Protein AF-A0A1Q3BWJ8-F1 (afdb_monomer)

Foldseek 3Di:
DDDDDDDDDDDPPPPVVVVVVVVVVVVVVPDDDDDDDPPCDPCVVVVDPPPPPQPFLQDQPPQPPVFWDDDPVLLVQQAADAPDPPDDVVVSVVSRLVSLVPDDIPSADSVSSSSVNVLSNYHHPRNVVRSPDHNDDPDD

Mean predicted aligned error: 17.15 Å

pLDDT: mean 75.21, std 19.9, range [35.12, 98.38]

Organism: Cephalotus follicularis (NCBI:txid3775)

Nearest PDB structures (foldseek):
  4wlr-assembly1_A  TM=2.989E-01  e=8.779E+00  Mus musculus

Structure (mmCIF, N/CA/C/O backbone):
data_AF-A0A1Q3BWJ8-F1
#
_entry.id   AF-A0A1Q3BWJ8-F1
#
loop_
_atom_site.group_PDB
_atom_site.id
_atom_site.type_symbol
_atom_site.label_atom_id
_atom_site.label_alt_id
_atom_site.label_comp_id
_atom_site.label_asym_id
_atom_site.label_entity_id
_atom_site.label_seq_id
_atom_site.pdbx_PDB_ins_code
_atom_site.Cartn_x
_atom_site.Cartn_y
_atom_site.Cartn_z
_atom_site.occupancy
_atom_site.B_iso_or_equiv
_atom_site.auth_seq_id
_atom_site.auth_comp_id
_atom_site.auth_asym_id
_atom_site.auth_atom_id
_atom_site.pdbx_PDB_model_num
ATOM 1 N N . MET A 1 1 ? 57.025 -4.773 2.392 1.00 35.12 1 MET A N 1
ATOM 2 C CA . MET A 1 1 ? 56.772 -3.384 2.845 1.00 35.12 1 MET A CA 1
ATOM 3 C C . MET A 1 1 ? 55.545 -2.893 2.081 1.00 35.12 1 MET A C 1
ATOM 5 O O . MET A 1 1 ? 55.566 -2.997 0.866 1.00 35.12 1 MET A O 1
ATOM 9 N N . LEU A 1 2 ? 54.366 -2.818 2.723 1.00 40.38 2 LEU A N 1
ATOM 10 C CA . LEU A 1 2 ? 53.734 -1.593 3.282 1.00 40.38 2 LEU A CA 1
ATOM 11 C C . LEU A 1 2 ?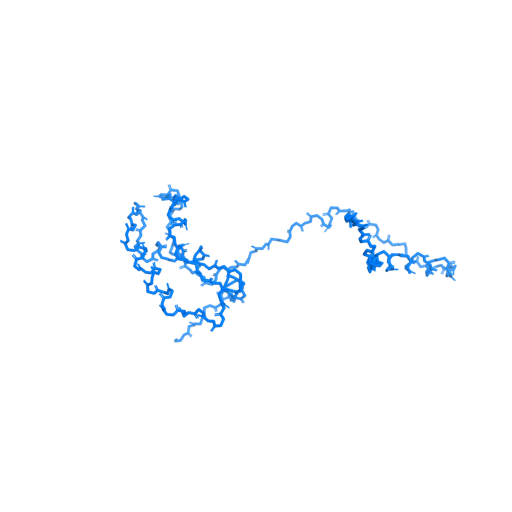 53.609 -0.461 2.238 1.00 40.38 2 LEU A C 1
ATOM 13 O O . LEU A 1 2 ? 54.612 -0.110 1.644 1.00 40.38 2 LEU A O 1
ATOM 17 N N . GLY A 1 3 ? 52.474 0.199 1.986 1.00 36.91 3 GLY A N 1
ATOM 18 C CA . GLY A 1 3 ? 51.153 0.186 2.621 1.00 36.91 3 GLY A CA 1
ATOM 19 C C . GLY A 1 3 ? 50.520 1.597 2.626 1.00 36.91 3 GLY A C 1
ATOM 20 O O . GLY A 1 3 ? 51.134 2.508 3.152 1.00 36.91 3 GLY A O 1
ATOM 21 N N . ARG A 1 4 ? 49.278 1.705 2.108 1.00 45.12 4 ARG A N 1
ATOM 22 C CA . ARG A 1 4 ? 48.127 2.578 2.495 1.00 45.12 4 ARG A CA 1
ATOM 23 C C . ARG A 1 4 ? 48.224 4.134 2.536 1.00 45.12 4 ARG A C 1
ATOM 25 O O . ARG A 1 4 ? 48.946 4.660 3.368 1.00 45.12 4 ARG A O 1
ATOM 32 N N . ARG A 1 5 ? 47.262 4.801 1.842 1.00 40.25 5 ARG A N 1
ATOM 33 C CA . ARG A 1 5 ? 46.082 5.615 2.326 1.00 40.25 5 ARG A CA 1
ATOM 34 C C . ARG A 1 5 ? 45.870 7.017 1.673 1.00 40.25 5 ARG A C 1
ATOM 36 O O . ARG A 1 5 ? 46.762 7.839 1.782 1.00 40.25 5 ARG A O 1
ATOM 43 N N . SER A 1 6 ? 44.622 7.256 1.194 1.00 43.62 6 SER A N 1
ATOM 44 C CA . SER A 1 6 ? 43.740 8.464 1.338 1.00 43.62 6 SER A CA 1
ATOM 45 C C . SER A 1 6 ? 44.171 9.852 0.805 1.00 43.62 6 SER A C 1
ATOM 47 O O . SER A 1 6 ? 45.338 10.180 0.915 1.00 43.62 6 SER A O 1
ATOM 49 N N . LEU A 1 7 ? 43.330 10.790 0.322 1.00 41.78 7 LEU A N 1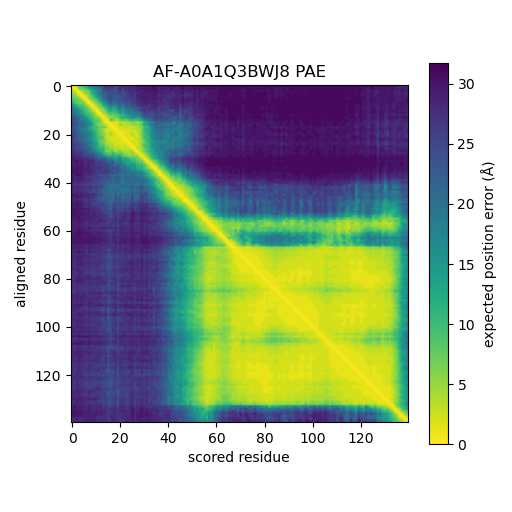
ATOM 50 C CA . LEU A 1 7 ? 41.871 10.994 0.150 1.00 41.78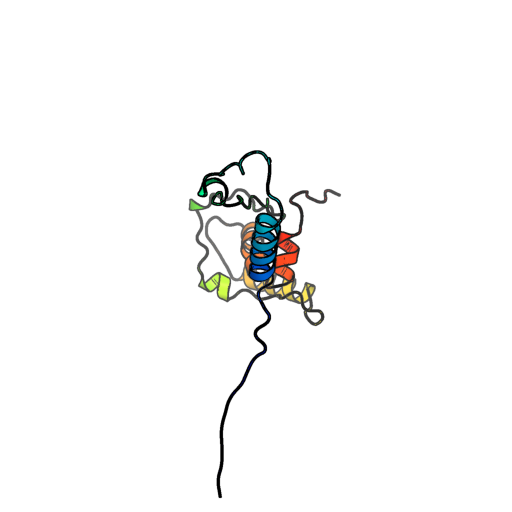 7 LEU A CA 1
ATOM 51 C C . LEU A 1 7 ? 41.657 12.064 -0.955 1.00 41.78 7 LEU A C 1
ATOM 53 O O . LEU A 1 7 ? 42.472 12.972 -1.091 1.00 41.78 7 LEU A O 1
ATOM 57 N N . ASP A 1 8 ? 40.560 11.924 -1.695 1.00 43.56 8 ASP A N 1
ATOM 58 C CA . ASP A 1 8 ? 39.642 12.929 -2.260 1.00 43.56 8 ASP A CA 1
ATOM 59 C C . ASP A 1 8 ? 40.040 14.423 -2.285 1.00 43.56 8 ASP A C 1
ATOM 61 O O . ASP A 1 8 ? 40.265 15.057 -1.256 1.00 43.56 8 ASP A O 1
ATOM 65 N N . ALA A 1 9 ? 39.936 15.029 -3.471 1.00 37.53 9 ALA A N 1
ATOM 66 C CA . ALA A 1 9 ? 39.552 16.431 -3.617 1.00 37.53 9 ALA A CA 1
ATOM 67 C C . ALA A 1 9 ? 38.447 16.496 -4.676 1.00 37.53 9 ALA A C 1
ATOM 69 O O . ALA A 1 9 ? 38.688 16.632 -5.876 1.00 37.53 9 ALA A O 1
ATOM 70 N N . GLU A 1 10 ? 37.228 16.280 -4.196 1.00 44.41 10 GLU A N 1
ATOM 71 C CA . GLU A 1 10 ? 35.986 16.447 -4.930 1.00 44.41 10 GLU A CA 1
ATOM 72 C C . GLU A 1 10 ? 35.916 17.869 -5.504 1.00 44.41 10 GLU A C 1
ATOM 74 O O . GLU A 1 10 ? 36.243 18.860 -4.845 1.00 44.41 10 GLU A O 1
ATOM 79 N N . VAL A 1 11 ? 35.524 17.947 -6.772 1.00 48.50 11 VAL A N 1
ATOM 80 C CA . VAL A 1 11 ? 35.209 19.183 -7.481 1.00 48.50 11 VAL A CA 1
ATOM 81 C C . VAL A 1 11 ? 34.146 19.925 -6.678 1.00 48.50 11 VAL A C 1
ATOM 83 O O . VAL A 1 11 ? 33.009 19.469 -6.592 1.00 48.50 11 VAL A O 1
ATOM 86 N N . VAL A 1 12 ? 34.491 21.085 -6.118 1.00 51.50 12 VAL A N 1
ATOM 87 C CA . VAL A 1 12 ? 33.474 22.022 -5.635 1.00 51.50 12 VAL A CA 1
ATOM 88 C C . VAL A 1 12 ? 32.788 22.578 -6.876 1.00 51.50 12 VAL A C 1
ATOM 90 O O . VAL A 1 12 ? 33.263 23.523 -7.504 1.00 51.50 12 VAL A O 1
ATOM 93 N N . THR A 1 13 ? 31.689 21.948 -7.282 1.00 45.44 13 THR A N 1
ATOM 94 C CA . THR A 1 13 ? 30.731 22.570 -8.187 1.00 45.44 13 THR A CA 1
ATOM 95 C C . THR A 1 13 ? 30.214 23.810 -7.477 1.00 45.44 13 THR A C 1
ATOM 97 O O . THR A 1 13 ? 29.576 23.695 -6.433 1.00 45.44 13 THR A O 1
ATOM 100 N N . CYS A 1 14 ? 30.532 24.994 -7.995 1.00 53.69 14 CYS A N 1
ATOM 101 C CA . CYS A 1 14 ? 29.934 26.228 -7.508 1.00 53.69 14 CYS A CA 1
ATOM 102 C C . CYS A 1 14 ? 28.408 26.070 -7.530 1.00 53.69 14 CYS A C 1
ATOM 104 O O . CYS A 1 14 ? 27.842 25.775 -8.585 1.00 53.69 14 CYS A O 1
ATOM 106 N N . ASP A 1 15 ? 27.754 26.245 -6.380 1.00 67.25 15 ASP A N 1
ATOM 107 C CA . ASP A 1 15 ? 26.296 26.223 -6.297 1.00 67.25 15 ASP A CA 1
ATOM 108 C C . ASP A 1 15 ? 25.718 27.267 -7.253 1.00 67.25 15 ASP A C 1
ATOM 110 O O . ASP A 1 15 ? 26.030 28.461 -7.170 1.00 67.25 15 ASP A O 1
ATOM 114 N N . LEU A 1 16 ? 24.847 26.819 -8.157 1.00 60.31 16 LEU A N 1
ATOM 115 C CA . LEU A 1 16 ? 24.206 27.676 -9.153 1.00 60.31 16 LEU A CA 1
ATOM 116 C C . LEU A 1 16 ? 23.434 28.830 -8.483 1.00 60.31 16 LEU A C 1
ATOM 118 O O . LEU A 1 16 ? 23.388 29.935 -9.016 1.00 60.31 16 LEU A O 1
ATOM 122 N N . GLU A 1 17 ? 22.896 28.608 -7.279 1.00 55.59 17 GLU A N 1
ATOM 123 C CA . GLU A 1 17 ? 22.228 29.639 -6.472 1.00 55.59 17 GLU A CA 1
ATOM 124 C C . GLU A 1 17 ? 23.186 30.740 -5.990 1.00 55.59 17 GLU A C 1
ATOM 126 O O . GLU A 1 17 ? 22.810 31.917 -5.931 1.00 55.59 17 GLU A O 1
ATOM 131 N N . ILE A 1 18 ? 24.441 30.386 -5.695 1.00 63.38 18 ILE A N 1
ATOM 132 C CA . ILE A 1 18 ? 25.478 31.336 -5.277 1.00 63.38 18 ILE A CA 1
ATOM 133 C C . ILE A 1 18 ? 25.932 32.168 -6.481 1.00 63.38 18 ILE A C 1
ATOM 135 O O . ILE A 1 18 ? 26.034 33.391 -6.374 1.00 63.38 18 ILE A O 1
ATOM 139 N N . GLU A 1 19 ? 26.134 31.534 -7.640 1.00 64.56 19 GLU A N 1
ATOM 140 C CA . GLU A 1 19 ? 26.451 32.210 -8.908 1.00 64.56 19 GLU A CA 1
ATOM 141 C C . GLU A 1 19 ? 25.340 33.190 -9.323 1.00 64.56 19 GLU A C 1
ATOM 143 O O . GLU A 1 19 ? 25.633 34.347 -9.623 1.00 64.56 19 GLU A O 1
ATOM 148 N N . ILE A 1 20 ? 24.064 32.787 -9.250 1.00 67.06 20 ILE A N 1
ATOM 149 C CA . ILE A 1 20 ? 22.910 33.655 -9.556 1.00 67.06 20 ILE A CA 1
ATOM 150 C C . ILE A 1 20 ? 22.858 34.855 -8.604 1.00 67.06 20 ILE A C 1
ATOM 152 O O . ILE A 1 20 ? 22.658 35.994 -9.037 1.00 67.06 20 ILE A O 1
ATOM 156 N N . THR A 1 21 ? 23.080 34.621 -7.309 1.00 72.25 21 THR A N 1
ATOM 157 C CA . THR A 1 21 ? 23.077 35.683 -6.296 1.00 72.25 21 THR A CA 1
ATOM 158 C C . THR A 1 21 ? 24.227 36.668 -6.524 1.00 72.25 21 THR A C 1
ATOM 160 O O . THR A 1 21 ? 24.023 37.884 -6.514 1.00 72.25 21 THR A O 1
ATOM 163 N N . LEU A 1 22 ? 25.435 36.172 -6.806 1.00 67.31 22 LEU A N 1
ATOM 164 C CA . LEU A 1 22 ? 26.605 37.001 -7.099 1.00 67.31 22 LEU A CA 1
ATOM 165 C C . LEU A 1 22 ? 26.469 37.749 -8.430 1.00 67.31 22 LEU A C 1
ATOM 167 O O . LEU A 1 22 ? 26.882 38.906 -8.515 1.00 67.31 22 LEU A O 1
ATOM 171 N N . ALA A 1 23 ? 25.872 37.133 -9.451 1.00 67.31 23 ALA A N 1
ATOM 172 C CA . ALA A 1 23 ? 25.566 37.777 -10.724 1.00 67.31 23 ALA A CA 1
ATOM 173 C C . ALA A 1 23 ? 24.560 38.924 -10.539 1.00 67.31 23 ALA A C 1
ATOM 175 O O . ALA A 1 23 ? 24.783 40.015 -11.066 1.00 67.31 23 ALA A O 1
ATOM 176 N N . GLY A 1 24 ? 23.523 38.727 -9.717 1.00 64.44 24 GLY A N 1
ATOM 177 C CA . GLY A 1 24 ? 22.560 39.773 -9.357 1.00 64.44 24 GLY A CA 1
ATOM 178 C C . GLY A 1 24 ? 23.200 40.945 -8.605 1.00 64.44 24 GLY A C 1
ATOM 179 O O . GLY A 1 24 ? 22.953 42.106 -8.927 1.00 64.44 24 GLY A O 1
ATOM 180 N N . ILE A 1 25 ? 24.101 40.664 -7.659 1.00 67.88 25 ILE A N 1
ATOM 181 C CA . ILE A 1 25 ? 24.833 41.703 -6.915 1.00 67.88 25 ILE A CA 1
ATOM 182 C C . ILE A 1 25 ? 25.811 42.461 -7.832 1.00 67.88 25 ILE A C 1
ATOM 184 O O . ILE A 1 25 ? 25.912 43.687 -7.763 1.00 67.88 25 ILE A O 1
ATOM 188 N N . ARG A 1 26 ? 26.516 41.756 -8.729 1.00 64.94 26 ARG A N 1
ATOM 189 C CA . ARG A 1 26 ? 27.452 42.364 -9.694 1.00 64.94 26 ARG A CA 1
ATOM 190 C C . ARG A 1 26 ? 26.736 43.216 -10.746 1.00 64.94 26 ARG A C 1
ATOM 192 O O . ARG A 1 26 ? 27.305 44.221 -11.168 1.00 64.94 26 ARG A O 1
ATOM 199 N N . ALA A 1 27 ? 25.516 42.845 -11.142 1.00 57.91 27 ALA A N 1
ATOM 200 C CA . ALA A 1 27 ? 24.669 43.637 -12.033 1.00 57.91 27 ALA A CA 1
ATOM 201 C C . ALA A 1 27 ? 24.155 44.918 -11.349 1.00 57.91 27 ALA A C 1
ATOM 203 O O . ALA A 1 27 ? 24.199 45.989 -11.954 1.00 57.91 27 ALA A O 1
ATOM 204 N N . ASN A 1 28 ? 23.784 44.839 -10.066 1.00 55.66 28 ASN A N 1
ATOM 205 C CA . ASN A 1 28 ? 23.323 45.991 -9.281 1.00 55.66 28 ASN A CA 1
ATOM 206 C C . ASN A 1 28 ? 24.410 47.053 -9.044 1.00 55.66 28 ASN A C 1
ATOM 208 O O . ASN A 1 28 ? 24.096 48.232 -8.933 1.00 55.66 28 ASN A O 1
ATOM 212 N N . ASN A 1 29 ? 25.689 46.667 -9.014 1.00 55.75 29 ASN A N 1
ATOM 213 C CA . ASN A 1 29 ? 26.800 47.612 -8.838 1.00 55.75 29 ASN A CA 1
ATOM 214 C C . ASN A 1 29 ? 27.205 48.363 -10.122 1.00 55.75 29 ASN A C 1
ATOM 216 O O . ASN A 1 29 ? 28.069 49.235 -10.055 1.00 55.75 29 ASN A O 1
ATOM 220 N N . ARG A 1 30 ? 26.635 48.030 -11.292 1.00 57.06 30 ARG A N 1
ATOM 221 C CA . ARG A 1 30 ? 26.991 48.660 -12.583 1.00 57.06 30 ARG A CA 1
ATOM 222 C C . ARG A 1 30 ? 25.934 49.604 -13.153 1.00 57.06 30 ARG A C 1
ATOM 224 O O . ARG A 1 30 ? 26.225 50.284 -14.128 1.00 57.06 30 ARG A O 1
ATOM 231 N N . MET A 1 31 ? 24.744 49.669 -12.566 1.00 46.47 31 MET A N 1
ATOM 232 C CA . MET A 1 31 ? 23.670 50.555 -13.016 1.00 46.47 31 MET A CA 1
ATOM 233 C C . MET A 1 31 ? 23.315 51.494 -11.868 1.00 46.47 31 MET A C 1
ATOM 235 O O . MET A 1 31 ? 22.485 51.185 -11.015 1.00 46.47 31 MET A O 1
ATOM 239 N N . GLY A 1 32 ? 24.005 52.632 -11.822 1.00 55.19 32 GLY A N 1
ATOM 240 C CA . GLY A 1 32 ? 23.475 53.793 -11.129 1.00 55.19 32 GLY A CA 1
ATOM 241 C C . GLY A 1 32 ? 22.205 54.269 -11.836 1.00 55.19 32 GLY A C 1
ATOM 242 O O . GLY A 1 32 ? 22.122 54.214 -13.058 1.00 55.19 32 GLY A O 1
ATOM 243 N N . GLU A 1 33 ? 21.280 54.776 -11.026 1.00 48.03 33 GLU A N 1
ATOM 244 C CA . GLU A 1 33 ? 20.094 55.564 -11.387 1.00 48.03 33 GLU A CA 1
ATOM 245 C C . GLU A 1 33 ? 18.765 54.810 -11.627 1.00 48.03 33 GLU A C 1
ATOM 247 O O . GLU A 1 33 ? 18.569 54.081 -12.591 1.00 48.03 33 GLU A O 1
ATOM 252 N N . ASN A 1 34 ? 17.828 55.108 -10.711 1.00 54.47 34 ASN A N 1
ATOM 253 C CA . ASN A 1 34 ? 16.363 55.071 -10.825 1.00 54.47 34 ASN A CA 1
ATOM 254 C C . ASN A 1 34 ? 15.674 53.761 -11.232 1.00 54.47 34 ASN A C 1
ATOM 256 O O . ASN A 1 34 ? 15.232 53.638 -12.366 1.00 54.47 34 ASN A O 1
ATOM 260 N N . TYR A 1 35 ? 15.403 52.870 -10.267 1.00 40.94 35 TYR A N 1
ATOM 261 C CA . TYR A 1 35 ? 14.301 51.906 -10.393 1.00 40.94 35 TYR A CA 1
ATOM 262 C C . TYR A 1 35 ? 13.598 51.670 -9.050 1.00 40.94 35 TYR A C 1
ATOM 264 O O . TYR A 1 35 ? 14.233 51.610 -7.998 1.00 40.94 35 TYR A O 1
ATOM 272 N N . ASP A 1 36 ? 12.269 51.587 -9.139 1.00 47.28 36 ASP A N 1
ATOM 273 C CA . ASP A 1 36 ? 11.278 51.312 -8.096 1.00 47.28 36 ASP A CA 1
ATOM 274 C C . ASP A 1 36 ? 11.799 50.349 -7.014 1.00 47.28 36 ASP A C 1
ATOM 276 O O . ASP A 1 36 ? 12.365 49.293 -7.311 1.00 47.28 36 ASP A O 1
ATOM 280 N N . ALA A 1 37 ? 11.650 50.738 -5.746 1.00 45.88 37 ALA A N 1
ATOM 281 C CA . ALA A 1 37 ? 12.233 50.009 -4.627 1.00 45.88 37 ALA A CA 1
ATOM 282 C C . ALA A 1 37 ? 11.754 48.544 -4.637 1.00 45.88 37 ALA A C 1
ATOM 284 O O . ALA A 1 37 ? 10.548 48.297 -4.745 1.00 45.88 37 ALA A O 1
ATOM 285 N N . PRO A 1 38 ? 12.650 47.548 -4.481 1.00 51.19 38 PRO A N 1
ATOM 286 C CA . PRO A 1 38 ? 12.244 46.153 -4.466 1.00 51.19 38 PRO A CA 1
ATOM 287 C C . PRO A 1 38 ? 11.267 45.948 -3.311 1.00 51.19 38 PRO A C 1
ATOM 289 O O . PRO A 1 38 ? 11.623 46.110 -2.141 1.00 51.19 38 PRO A O 1
ATOM 292 N N . GLN A 1 39 ? 10.018 45.626 -3.653 1.00 57.22 39 GLN A N 1
ATOM 293 C CA . GLN A 1 39 ? 8.949 45.331 -2.706 1.00 57.22 39 GLN A CA 1
ATOM 294 C C . GLN A 1 39 ? 9.444 44.268 -1.723 1.00 57.22 39 GLN A C 1
ATOM 296 O O . GLN A 1 39 ? 9.504 43.082 -2.054 1.00 57.22 39 GLN A O 1
ATOM 301 N N . ARG A 1 40 ? 9.825 44.700 -0.513 1.00 57.41 40 ARG A N 1
ATOM 302 C CA . ARG A 1 40 ? 10.242 43.829 0.589 1.00 57.41 40 ARG A CA 1
ATOM 303 C C . ARG A 1 40 ? 9.032 43.004 1.009 1.00 57.41 40 ARG A C 1
ATOM 305 O O . ARG A 1 40 ? 8.256 43.402 1.875 1.00 57.41 40 ARG A O 1
ATOM 312 N N . ARG A 1 41 ? 8.826 41.862 0.353 1.00 60.47 41 ARG A N 1
ATOM 313 C CA . ARG A 1 41 ? 7.788 40.910 0.745 1.00 60.47 41 ARG A CA 1
ATOM 314 C C . ARG A 1 41 ? 8.211 40.319 2.092 1.00 60.47 41 ARG A C 1
ATOM 316 O O . ARG A 1 41 ? 9.338 39.838 2.201 1.00 60.47 41 ARG A O 1
ATOM 323 N N . PRO A 1 42 ? 7.360 40.370 3.129 1.00 72.50 42 PRO A N 1
ATOM 324 C CA . PRO A 1 42 ? 7.699 39.775 4.410 1.00 72.50 42 PRO A CA 1
ATOM 325 C C . PRO A 1 42 ? 7.930 38.275 4.213 1.00 72.50 42 PRO A C 1
ATOM 327 O O . PRO A 1 42 ? 7.155 37.618 3.511 1.00 72.50 42 PRO A O 1
ATOM 330 N N . LEU A 1 43 ? 8.983 37.746 4.849 1.00 71.31 43 LEU A N 1
ATOM 331 C CA . LEU A 1 43 ? 9.418 36.347 4.735 1.00 71.31 43 LEU A CA 1
ATOM 332 C C . LEU A 1 43 ? 8.261 35.352 4.910 1.00 71.31 43 LEU A C 1
ATOM 334 O O . LEU A 1 43 ? 8.239 34.311 4.268 1.00 71.31 43 LEU A O 1
ATOM 338 N N . ILE A 1 44 ? 7.247 35.715 5.699 1.00 71.00 44 ILE A N 1
ATOM 339 C CA . ILE A 1 44 ? 6.035 34.927 5.947 1.00 71.00 44 ILE A CA 1
ATOM 340 C C . ILE A 1 44 ? 5.279 34.491 4.680 1.00 71.00 44 ILE A C 1
ATOM 342 O O . ILE A 1 44 ? 4.6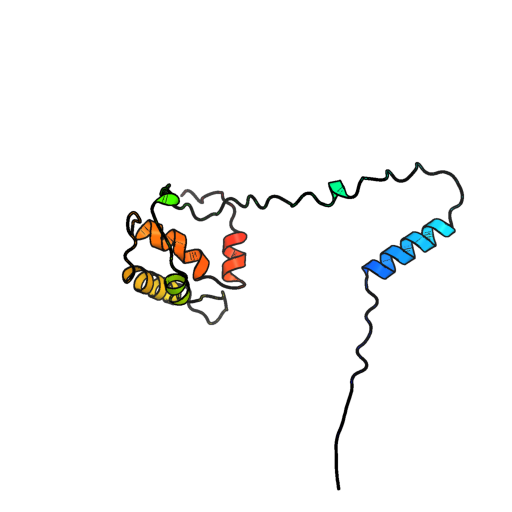58 33.432 4.680 1.00 71.00 44 ILE A O 1
ATOM 346 N N . LYS A 1 45 ? 5.367 35.244 3.572 1.00 66.19 45 LYS A N 1
ATOM 347 C CA . LYS A 1 45 ? 4.765 34.842 2.286 1.00 66.19 45 LYS A CA 1
ATOM 348 C C . LYS A 1 45 ? 5.490 33.666 1.622 1.00 66.19 45 LYS A C 1
ATOM 350 O O . LYS A 1 45 ? 4.901 33.001 0.780 1.00 66.19 45 LYS A O 1
ATOM 355 N N . HIS A 1 46 ? 6.738 33.402 2.003 1.00 68.75 46 HIS A N 1
ATOM 356 C CA . HIS A 1 46 ? 7.504 32.233 1.565 1.00 68.75 46 HIS A CA 1
ATOM 357 C C . HIS A 1 46 ? 7.294 31.018 2.484 1.00 68.75 46 HIS A C 1
ATOM 359 O O . HIS A 1 46 ? 7.642 29.905 2.108 1.00 68.75 46 HIS A O 1
ATOM 365 N N . PHE A 1 47 ? 6.687 31.216 3.660 1.00 71.56 47 PHE A N 1
ATOM 366 C CA . PHE A 1 47 ? 6.416 30.167 4.649 1.00 71.56 47 PHE A CA 1
ATOM 367 C C . PHE A 1 47 ? 4.999 29.599 4.573 1.00 71.56 47 PHE A C 1
ATOM 369 O O . PHE A 1 47 ? 4.578 28.902 5.489 1.00 71.56 47 PHE A O 1
ATOM 376 N N . THR A 1 48 ? 4.237 29.880 3.514 1.00 65.31 48 THR A N 1
ATOM 377 C CA . THR A 1 48 ? 2.930 29.240 3.334 1.00 65.31 48 THR A CA 1
ATOM 378 C C . THR A 1 48 ? 3.167 27.822 2.814 1.00 65.31 48 THR A C 1
ATOM 380 O O . THR A 1 48 ? 3.588 27.681 1.662 1.00 65.31 48 THR A O 1
ATOM 383 N N . PRO A 1 49 ? 2.945 26.759 3.613 1.00 64.56 49 PRO A N 1
ATOM 384 C CA . PRO A 1 49 ? 3.098 25.405 3.113 1.00 64.56 49 PRO A CA 1
ATOM 385 C C . PRO A 1 49 ? 2.099 25.238 1.975 1.00 64.56 49 PRO A C 1
ATOM 387 O O . PRO A 1 49 ? 0.912 25.533 2.140 1.00 64.56 49 PRO A O 1
ATOM 390 N N . ARG A 1 50 ? 2.564 24.791 0.807 1.00 64.75 50 ARG A N 1
ATOM 391 C CA . ARG A 1 50 ? 1.646 24.400 -0.258 1.00 64.75 50 ARG A CA 1
ATOM 392 C C . ARG A 1 50 ? 0.791 23.273 0.310 1.00 64.75 50 ARG A C 1
ATOM 394 O O . ARG A 1 50 ? 1.310 22.203 0.613 1.00 64.75 50 ARG A O 1
ATOM 401 N N . ALA A 1 51 ? -0.499 23.530 0.508 1.00 58.62 51 ALA A N 1
ATOM 402 C CA . ALA A 1 51 ? -1.423 22.489 0.914 1.00 58.62 51 ALA A CA 1
ATOM 403 C C . ALA A 1 51 ? -1.463 21.458 -0.220 1.00 58.62 51 ALA A C 1
ATOM 405 O O . ALA A 1 51 ? -2.037 21.714 -1.280 1.00 58.62 51 ALA A O 1
ATOM 406 N N . TYR A 1 52 ? -0.809 20.312 -0.024 1.00 53.31 52 TYR A N 1
ATOM 407 C CA . TYR A 1 52 ? -0.927 19.164 -0.915 1.00 53.31 52 TYR A CA 1
ATOM 408 C C . TYR A 1 52 ? -2.308 18.546 -0.703 1.00 53.31 52 TYR A C 1
ATOM 410 O O . TYR A 1 52 ? -2.466 17.529 -0.040 1.00 53.31 52 TYR A O 1
ATOM 418 N N . THR A 1 53 ? -3.335 19.197 -1.239 1.00 53.62 53 THR A N 1
ATOM 419 C CA . THR A 1 53 ? -4.655 18.591 -1.410 1.00 53.62 53 THR A CA 1
ATOM 420 C C . THR A 1 53 ? -4.646 17.824 -2.729 1.00 53.62 53 THR A C 1
ATOM 422 O O . THR A 1 53 ? -5.411 18.102 -3.645 1.00 53.62 53 THR A O 1
ATOM 425 N N . THR A 1 54 ? -3.725 16.867 -2.876 1.00 54.91 54 THR A N 1
ATOM 426 C CA . THR A 1 54 ? -3.847 15.896 -3.961 1.00 54.91 54 THR A CA 1
ATOM 427 C C . THR A 1 54 ? -5.007 14.991 -3.583 1.00 54.91 54 THR A C 1
ATOM 429 O O . THR A 1 54 ? -4.899 14.121 -2.719 1.00 54.91 54 THR A O 1
ATOM 432 N N . ALA A 1 55 ? -6.177 15.259 -4.160 1.00 62.88 55 ALA A N 1
ATOM 433 C CA . ALA A 1 55 ? -7.286 14.334 -4.053 1.00 62.88 55 ALA A CA 1
ATOM 434 C C . ALA A 1 55 ? -6.790 12.977 -4.580 1.00 62.88 55 ALA A C 1
ATOM 436 O O . ALA A 1 55 ? -6.355 12.866 -5.722 1.00 62.88 55 ALA A O 1
ATOM 437 N N . SER A 1 56 ? -6.781 11.968 -3.710 1.00 71.62 56 SER A N 1
ATOM 438 C CA . SER A 1 56 ? -6.321 10.628 -4.072 1.00 71.62 56 SER A CA 1
ATOM 439 C C . SER A 1 56 ? -7.216 10.060 -5.173 1.00 71.62 56 SER A C 1
ATOM 441 O O . SER A 1 56 ? -8.445 10.180 -5.092 1.00 71.62 56 SER A O 1
ATOM 443 N N . CYS A 1 57 ? -6.619 9.419 -6.177 1.00 77.38 57 CYS A N 1
ATOM 444 C CA . CYS A 1 57 ? -7.345 8.629 -7.173 1.00 77.38 57 CYS A CA 1
ATOM 445 C C . CYS A 1 57 ? -8.025 7.397 -6.541 1.00 77.38 57 CYS A C 1
ATOM 447 O O . CYS A 1 57 ? -8.987 6.864 -7.087 1.00 77.38 57 CYS A O 1
ATOM 449 N N . ILE A 1 58 ? -7.572 6.968 -5.356 1.00 81.69 58 ILE A N 1
ATOM 450 C CA . ILE A 1 58 ? -8.167 5.868 -4.595 1.00 81.69 58 ILE A CA 1
ATOM 451 C C . ILE A 1 58 ? -9.291 6.424 -3.719 1.00 81.69 58 ILE A C 1
ATOM 453 O O . ILE A 1 58 ? -9.055 7.151 -2.750 1.00 81.69 58 ILE A O 1
ATOM 457 N N . ARG A 1 59 ? -10.530 6.060 -4.056 1.00 81.19 59 ARG A N 1
ATOM 458 C CA . ARG A 1 59 ? -11.729 6.375 -3.273 1.00 81.19 59 ARG A CA 1
ATOM 459 C C . ARG A 1 59 ? -11.952 5.289 -2.227 1.00 81.19 59 ARG A C 1
ATOM 461 O O . ARG A 1 59 ? -12.531 4.248 -2.515 1.00 81.19 59 ARG A O 1
ATOM 468 N N . VAL A 1 60 ? -11.487 5.537 -1.008 1.00 78.56 60 VAL A N 1
ATOM 469 C CA . VAL A 1 60 ? -11.841 4.692 0.137 1.00 78.56 60 VAL A CA 1
ATOM 470 C C . VAL A 1 60 ? -13.296 4.996 0.519 1.00 78.56 60 VAL A C 1
ATOM 472 O O . VAL A 1 60 ? -13.650 6.177 0.599 1.00 78.56 60 VAL A O 1
ATOM 475 N N . PRO A 1 61 ? -14.152 3.982 0.748 1.00 74.38 61 PRO A N 1
ATOM 476 C CA . PRO A 1 61 ? -15.488 4.202 1.290 1.00 74.38 61 PRO A CA 1
ATOM 477 C C . PRO A 1 61 ? -15.422 5.034 2.572 1.00 74.38 61 PRO A C 1
ATOM 479 O O . PRO A 1 61 ? -14.455 4.938 3.326 1.00 74.38 61 PRO A O 1
ATOM 482 N N . THR A 1 62 ? -16.451 5.836 2.844 1.00 69.00 62 THR A N 1
ATOM 483 C CA . THR A 1 62 ? -16.556 6.590 4.099 1.00 69.00 62 THR A CA 1
ATOM 484 C C . THR A 1 62 ? -16.722 5.624 5.270 1.00 69.00 62 THR A C 1
ATOM 486 O O . THR A 1 62 ? -17.835 5.296 5.671 1.00 69.00 62 THR A O 1
ATOM 489 N N . VAL A 1 63 ? -15.599 5.148 5.801 1.00 66.94 63 VAL A N 1
ATOM 490 C CA . VAL A 1 63 ? -15.507 4.427 7.067 1.00 66.94 63 VAL A CA 1
ATOM 491 C C . VAL A 1 63 ? -15.072 5.446 8.108 1.00 66.94 63 VAL A C 1
ATOM 493 O O . VAL A 1 63 ? -14.140 6.221 7.886 1.00 66.94 63 VAL A O 1
ATOM 496 N N . GLN A 1 64 ? -15.765 5.497 9.240 1.00 67.00 64 GLN A N 1
ATOM 497 C CA . GLN A 1 64 ? -15.429 6.440 10.296 1.00 67.00 64 GLN A CA 1
ATOM 498 C C . GLN A 1 64 ? -14.047 6.069 10.855 1.00 67.00 64 GLN A C 1
ATOM 500 O O . GLN A 1 64 ? -13.901 5.046 11.513 1.00 67.00 64 GLN A O 1
ATOM 505 N N . ALA A 1 65 ? -13.025 6.890 10.585 1.00 65.62 65 ALA A N 1
ATOM 506 C CA . ALA A 1 65 ? -11.629 6.612 10.957 1.00 65.62 65 ALA A CA 1
ATOM 507 C C . ALA A 1 65 ? -11.426 6.361 12.465 1.00 65.62 65 ALA A C 1
ATOM 509 O O . ALA A 1 65 ? -10.476 5.699 12.860 1.00 65.62 65 ALA A O 1
ATOM 510 N N . ALA A 1 66 ? -12.349 6.835 13.309 1.00 66.19 66 ALA A N 1
ATOM 511 C CA . ALA A 1 66 ? -12.370 6.553 14.744 1.00 66.19 66 ALA A CA 1
ATOM 512 C C . ALA A 1 66 ? -12.758 5.100 15.104 1.00 66.19 66 ALA A C 1
ATOM 514 O O . ALA A 1 66 ? -12.741 4.748 16.279 1.00 66.19 66 ALA A O 1
ATOM 515 N N . GLN A 1 67 ? -13.151 4.269 14.132 1.00 81.00 67 GLN A N 1
ATOM 516 C CA . GLN A 1 67 ? -13.708 2.929 14.362 1.00 81.00 67 GLN A CA 1
ATOM 517 C C . GLN A 1 67 ? -12.766 1.780 13.981 1.00 81.00 67 GLN A C 1
ATOM 519 O O . GLN A 1 67 ? -13.142 0.621 14.162 1.00 81.00 67 GLN A O 1
ATOM 524 N N . TYR A 1 68 ? -11.567 2.065 13.465 1.00 87.06 68 TYR A N 1
ATOM 525 C CA . TYR A 1 68 ? -10.595 1.037 13.097 1.00 87.06 68 TYR A CA 1
ATOM 526 C C . TYR A 1 68 ? -9.152 1.474 13.365 1.00 87.06 68 TYR A C 1
ATOM 528 O O . TYR A 1 68 ? -8.821 2.655 13.312 1.00 87.06 68 TYR A O 1
ATOM 536 N N . GLU A 1 69 ? -8.275 0.500 13.612 1.00 90.00 69 GLU A N 1
ATOM 537 C CA . GLU A 1 69 ? -6.840 0.716 13.811 1.00 90.00 69 GLU A CA 1
ATOM 538 C C . GLU A 1 69 ? -6.043 -0.207 12.883 1.00 90.00 69 GLU A C 1
ATOM 540 O O . GLU A 1 69 ? -6.251 -1.423 12.867 1.00 90.00 69 GLU A O 1
ATOM 545 N N . ILE A 1 70 ? -5.107 0.367 12.123 1.00 91.56 70 ILE A N 1
ATOM 546 C CA . ILE A 1 70 ? -4.151 -0.389 11.307 1.00 91.56 70 ILE A CA 1
ATOM 547 C C . ILE A 1 70 ? -2.815 -0.408 12.040 1.00 91.56 70 ILE A C 1
ATOM 549 O O . ILE A 1 70 ? -2.139 0.611 12.164 1.00 91.56 70 ILE A O 1
ATOM 553 N N . LYS A 1 71 ? -2.424 -1.591 12.515 1.00 93.12 71 LYS A N 1
ATOM 554 C CA . LYS A 1 71 ? -1.150 -1.791 13.211 1.00 93.12 71 LYS A CA 1
ATOM 555 C C . LYS A 1 71 ? 0.019 -1.727 12.231 1.00 93.12 71 LYS A C 1
ATOM 557 O O . LYS A 1 71 ? -0.065 -2.249 11.122 1.00 93.12 71 LYS A O 1
ATOM 562 N N . SER A 1 72 ? 1.152 -1.190 12.682 1.00 95.06 72 SER A N 1
ATOM 563 C CA . SER A 1 72 ? 2.398 -1.164 11.896 1.00 95.06 72 SER A CA 1
ATOM 564 C C . SER A 1 72 ? 2.838 -2.562 11.436 1.00 95.06 72 SER A C 1
ATOM 566 O O . SER A 1 72 ? 3.299 -2.726 10.310 1.00 95.06 72 SER A O 1
ATOM 568 N N . SER A 1 73 ? 2.603 -3.594 12.254 1.00 95.12 73 SER A N 1
ATOM 569 C CA . SER A 1 73 ? 2.893 -4.984 11.883 1.00 95.12 73 SER A CA 1
ATOM 570 C C . SER A 1 73 ? 2.146 -5.438 10.626 1.00 95.12 73 SER A C 1
ATOM 572 O O . SER A 1 73 ? 2.719 -6.157 9.819 1.00 95.12 73 SER A O 1
ATOM 574 N N . ILE A 1 74 ? 0.903 -4.987 10.417 1.00 95.25 74 ILE A N 1
ATOM 575 C CA . ILE A 1 74 ? 0.134 -5.283 9.197 1.00 95.25 74 ILE A CA 1
ATOM 576 C C . ILE A 1 74 ? 0.821 -4.658 7.984 1.00 95.25 74 ILE A C 1
ATOM 578 O O . ILE A 1 74 ? 1.024 -5.329 6.980 1.00 95.25 74 ILE A O 1
ATOM 582 N N . ILE A 1 75 ? 1.231 -3.393 8.098 1.00 96.12 75 ILE A N 1
ATOM 583 C CA . ILE A 1 75 ? 1.904 -2.659 7.019 1.00 96.12 75 ILE A CA 1
ATOM 584 C C . ILE A 1 75 ? 3.233 -3.328 6.643 1.00 96.12 75 ILE A C 1
ATOM 586 O O . ILE A 1 75 ? 3.567 -3.402 5.464 1.00 96.12 75 ILE A O 1
ATOM 590 N N . GLN A 1 76 ? 3.979 -3.832 7.629 1.00 96.00 76 GLN A N 1
ATOM 591 C CA . GLN A 1 76 ? 5.256 -4.522 7.414 1.00 96.00 76 GLN A CA 1
ATOM 592 C C . GLN A 1 76 ? 5.111 -5.886 6.728 1.00 96.00 76 GLN A C 1
ATOM 594 O O . GLN A 1 76 ? 6.069 -6.345 6.115 1.00 96.00 76 GLN A O 1
ATOM 599 N N . MET A 1 77 ? 3.943 -6.528 6.823 1.00 96.88 77 MET A N 1
ATOM 600 C CA . MET A 1 77 ? 3.672 -7.816 6.175 1.00 96.88 77 MET A CA 1
ATOM 601 C C . MET A 1 77 ? 3.246 -7.682 4.708 1.00 96.88 77 MET A C 1
ATOM 603 O O . MET A 1 77 ? 3.156 -8.692 4.019 1.00 96.88 77 MET A O 1
ATOM 607 N N . LEU A 1 78 ? 2.960 -6.471 4.224 1.00 97.81 78 LEU A N 1
ATOM 608 C CA . LEU A 1 78 ? 2.536 -6.269 2.840 1.00 97.81 78 LEU A CA 1
ATOM 609 C C . LEU A 1 78 ? 3.689 -6.532 1.858 1.00 97.81 78 LEU A C 1
ATOM 611 O O . LEU A 1 78 ? 4.821 -6.112 2.126 1.00 97.81 78 LEU A O 1
ATOM 615 N N . PRO A 1 79 ? 3.408 -7.132 0.685 1.00 97.94 79 PRO A N 1
ATOM 616 C CA . PRO A 1 79 ? 4.385 -7.179 -0.394 1.00 97.94 79 PRO A CA 1
ATOM 617 C C . PRO A 1 79 ? 4.741 -5.758 -0.845 1.00 97.94 79 PRO A C 1
ATOM 619 O O . PRO A 1 79 ? 3.969 -4.811 -0.659 1.00 97.94 79 PRO A O 1
ATOM 622 N N . SER A 1 80 ? 5.927 -5.601 -1.428 1.00 98.00 80 SER A N 1
ATOM 623 C CA . SER A 1 80 ? 6.409 -4.321 -1.949 1.00 98.00 80 SER A CA 1
ATOM 624 C C . SER A 1 80 ? 6.570 -4.384 -3.460 1.00 98.00 80 SER A C 1
ATOM 626 O O . SER A 1 80 ? 7.194 -5.306 -3.968 1.00 98.00 80 SER A O 1
ATOM 628 N N . PHE A 1 81 ? 6.059 -3.367 -4.147 1.00 98.38 81 PHE A N 1
ATOM 629 C CA . PHE A 1 81 ? 6.189 -3.179 -5.585 1.00 98.38 81 PHE A CA 1
ATOM 630 C C . PHE A 1 81 ? 6.827 -1.828 -5.868 1.00 98.38 81 PHE A C 1
ATOM 632 O O . PHE A 1 81 ? 6.286 -0.780 -5.501 1.00 98.38 81 PHE A O 1
ATOM 639 N N . TYR A 1 82 ? 7.992 -1.849 -6.502 1.00 98.06 82 TYR A N 1
ATOM 640 C CA . TYR A 1 82 ? 8.817 -0.667 -6.739 1.00 98.06 82 TYR A CA 1
ATOM 641 C C . TYR A 1 82 ? 8.526 -0.014 -8.099 1.00 98.06 82 TYR A C 1
ATOM 643 O O . TYR A 1 82 ? 8.837 1.164 -8.305 1.00 98.06 82 TYR A O 1
ATOM 651 N N . GLY A 1 83 ? 7.890 -0.749 -9.015 1.00 96.25 83 GLY A N 1
ATOM 652 C CA . GLY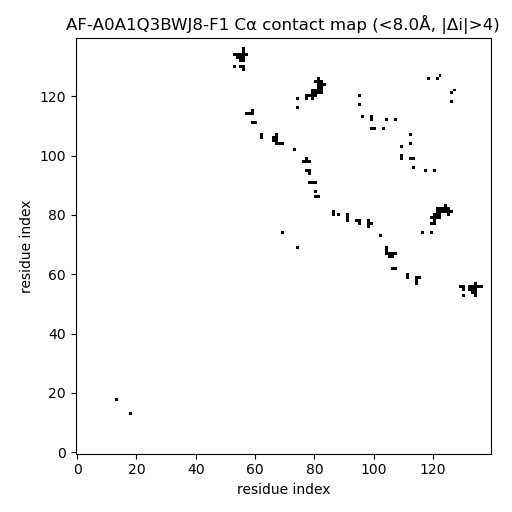 A 1 83 ? 7.652 -0.322 -10.392 1.00 96.25 83 GLY A CA 1
ATOM 653 C C . GLY A 1 83 ? 8.898 -0.500 -11.260 1.00 96.25 83 GLY A C 1
ATOM 654 O O . GLY A 1 83 ? 9.229 0.374 -12.069 1.00 96.25 83 GLY A O 1
ATOM 655 N N . LEU A 1 84 ? 9.638 -1.590 -11.043 1.00 97.00 84 LEU A N 1
ATOM 656 C CA . LEU A 1 84 ? 10.792 -1.967 -11.859 1.00 97.00 84 LEU A CA 1
ATOM 657 C C . LEU A 1 84 ? 10.356 -2.807 -13.066 1.00 97.00 84 LEU A C 1
ATOM 659 O O . LEU A 1 84 ? 9.338 -3.488 -13.034 1.00 97.00 84 LEU A O 1
ATOM 663 N N . ALA A 1 85 ? 11.151 -2.788 -14.137 1.00 95.81 85 ALA A N 1
ATOM 664 C CA . ALA A 1 85 ? 10.826 -3.490 -15.385 1.00 95.81 85 ALA A CA 1
ATOM 665 C C . ALA A 1 85 ? 10.832 -5.027 -15.264 1.00 95.81 85 ALA A C 1
ATOM 667 O O . ALA A 1 85 ? 10.319 -5.708 -16.142 1.00 95.81 85 ALA A O 1
ATOM 668 N N . ASN A 1 86 ? 11.453 -5.561 -14.212 1.00 96.31 86 ASN A N 1
ATOM 669 C CA . ASN A 1 86 ? 11.545 -6.989 -13.916 1.00 96.31 86 ASN A CA 1
ATOM 670 C C . ASN A 1 86 ? 10.554 -7.448 -12.834 1.00 96.31 86 ASN A C 1
ATOM 672 O O . ASN A 1 86 ? 10.593 -8.613 -12.440 1.00 96.31 86 ASN A O 1
ATOM 676 N N . GLU A 1 87 ? 9.735 -6.542 -12.299 1.00 97.25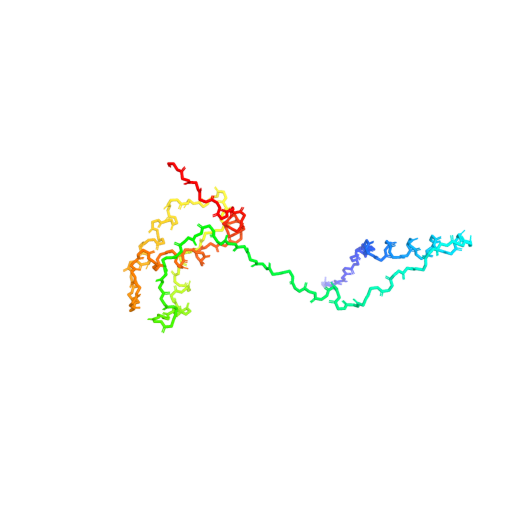 87 GLU A N 1
ATOM 677 C CA . GLU A 1 87 ? 8.649 -6.900 -11.391 1.00 97.25 87 GLU A CA 1
ATOM 678 C C . GLU A 1 87 ? 7.380 -7.185 -12.191 1.00 97.25 87 GLU A C 1
ATOM 680 O O . GLU A 1 87 ? 7.080 -6.505 -13.168 1.00 97.25 87 GLU A O 1
ATOM 685 N N . GLU A 1 88 ? 6.609 -8.169 -11.737 1.00 97.62 88 GLU A N 1
ATOM 686 C CA . GLU A 1 88 ? 5.368 -8.597 -12.381 1.00 97.62 88 GLU A CA 1
ATOM 687 C C . GLU A 1 88 ? 4.162 -7.975 -11.651 1.00 97.62 88 GLU A C 1
ATOM 689 O O . GLU A 1 88 ? 3.854 -8.392 -10.528 1.00 97.62 88 GLU A O 1
ATOM 694 N N . PRO A 1 89 ? 3.444 -6.997 -12.245 1.00 96.12 89 PRO A N 1
ATOM 695 C CA . PRO A 1 89 ? 2.371 -6.277 -11.553 1.00 96.12 89 PRO A CA 1
ATOM 696 C C . PRO A 1 89 ? 1.209 -7.179 -11.125 1.00 96.12 89 PRO A C 1
ATOM 698 O O . PRO A 1 89 ? 0.650 -7.001 -10.045 1.00 96.12 89 PRO A O 1
ATOM 701 N N . TYR A 1 90 ? 0.851 -8.164 -11.955 1.00 97.25 90 TYR A N 1
ATOM 702 C CA . TYR A 1 90 ? -0.240 -9.096 -11.654 1.00 97.25 90 TYR A CA 1
ATOM 703 C C . TYR A 1 90 ? 0.108 -10.030 -10.499 1.00 97.25 90 TYR A C 1
ATOM 705 O O . TYR A 1 90 ? -0.709 -10.229 -9.608 1.00 97.25 90 TYR A O 1
ATOM 713 N N . LYS A 1 91 ? 1.354 -10.512 -10.456 1.00 97.94 91 LYS A N 1
ATOM 714 C CA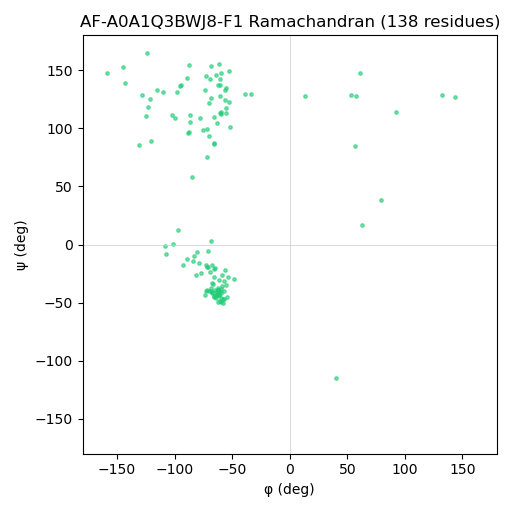 . LYS A 1 91 ? 1.846 -11.320 -9.341 1.00 97.94 91 LYS A CA 1
ATOM 715 C C . LYS A 1 91 ? 1.809 -10.537 -8.026 1.00 97.94 91 LYS A C 1
ATOM 717 O O . LYS A 1 91 ? 1.352 -11.064 -7.019 1.00 97.94 91 LYS A O 1
ATOM 722 N N . HIS A 1 92 ? 2.226 -9.267 -8.046 1.00 98.19 92 HIS A N 1
ATOM 723 C CA . HIS A 1 92 ? 2.113 -8.392 -6.873 1.00 98.19 92 HIS A CA 1
ATOM 724 C C . HIS A 1 92 ? 0.661 -8.224 -6.414 1.00 98.19 92 HIS A C 1
ATOM 726 O O . HIS A 1 92 ? 0.391 -8.254 -5.216 1.00 98.19 92 HIS A O 1
ATOM 732 N N . LEU A 1 93 ? -0.284 -8.056 -7.346 1.00 97.81 93 LEU A N 1
ATOM 733 C CA . LEU A 1 93 ? -1.704 -7.946 -7.005 1.00 97.81 93 LEU A CA 1
ATOM 734 C C . LEU A 1 93 ? -2.239 -9.221 -6.346 1.00 97.81 93 LEU A C 1
ATOM 736 O O . LEU A 1 93 ? -2.944 -9.114 -5.343 1.00 97.81 93 LEU A O 1
ATOM 740 N N . ASP A 1 94 ? -1.880 -10.397 -6.861 1.00 98.19 94 ASP A N 1
ATOM 741 C CA . ASP A 1 94 ? -2.285 -11.680 -6.282 1.00 98.19 94 ASP A CA 1
ATOM 742 C C . ASP A 1 94 ? -1.727 -11.847 -4.861 1.00 98.19 94 ASP A C 1
ATOM 744 O O . ASP A 1 94 ? -2.490 -12.079 -3.920 1.00 98.19 94 ASP A O 1
ATOM 748 N N . GLU A 1 95 ? -0.423 -11.614 -4.675 1.00 98.25 95 GLU A N 1
ATOM 749 C CA . GLU A 1 95 ? 0.241 -11.665 -3.364 1.00 98.25 95 GLU A CA 1
ATOM 750 C C . GLU A 1 95 ? -0.356 -10.644 -2.383 1.00 98.25 95 GLU A C 1
ATOM 752 O O . GLU A 1 95 ? -0.561 -10.931 -1.199 1.00 98.25 95 GLU A O 1
ATOM 757 N N . PHE A 1 96 ? -0.680 -9.440 -2.862 1.00 98.19 96 PHE A N 1
ATOM 758 C CA . PHE A 1 96 ? -1.301 -8.392 -2.057 1.00 98.19 96 PHE A CA 1
ATOM 759 C C . PHE A 1 96 ? -2.712 -8.783 -1.602 1.00 98.19 96 PHE A C 1
ATOM 761 O O . PHE A 1 96 ? -3.059 -8.596 -0.430 1.00 98.19 96 PHE A O 1
ATOM 768 N N . ILE A 1 97 ? -3.531 -9.331 -2.506 1.00 97.31 97 ILE A N 1
ATOM 769 C CA . ILE A 1 97 ? -4.895 -9.779 -2.204 1.00 97.31 97 ILE A CA 1
ATOM 770 C C . ILE A 1 97 ? -4.866 -10.954 -1.224 1.00 97.31 97 ILE A C 1
ATOM 772 O O . ILE A 1 97 ? -5.631 -10.945 -0.253 1.00 97.31 97 ILE A O 1
ATOM 776 N N . GLU A 1 98 ? -3.975 -11.923 -1.441 1.00 97.12 98 GLU A N 1
ATOM 777 C CA . GLU A 1 98 ? -3.762 -13.059 -0.543 1.00 97.12 98 GLU A CA 1
ATOM 778 C C . GLU A 1 98 ? -3.347 -12.578 0.851 1.00 97.12 98 GLU A C 1
ATOM 780 O O . GLU A 1 98 ? -3.994 -12.920 1.842 1.00 97.12 98 GLU A O 1
ATOM 785 N N . THR A 1 99 ? -2.355 -11.689 0.934 1.00 97.06 99 THR A N 1
ATOM 786 C CA . THR A 1 99 ? -1.894 -11.110 2.203 1.00 97.06 99 THR A CA 1
ATOM 787 C C . THR A 1 99 ? -3.033 -10.397 2.933 1.00 97.06 99 THR A C 1
ATOM 789 O O . THR A 1 99 ? -3.266 -10.646 4.118 1.00 97.06 99 THR A O 1
ATOM 792 N N . CYS A 1 100 ? -3.816 -9.569 2.230 1.00 95.56 100 CYS A N 1
ATOM 793 C CA . CYS A 1 100 ? -4.963 -8.870 2.816 1.00 95.56 100 CYS A CA 1
ATOM 794 C C . CYS A 1 100 ? -6.046 -9.822 3.344 1.00 95.56 100 CYS A C 1
ATOM 796 O O . CYS A 1 100 ? -6.725 -9.483 4.312 1.00 95.56 100 CYS A O 1
ATOM 798 N N . SER A 1 101 ? -6.209 -11.006 2.742 1.00 94.00 101 SER A N 1
ATOM 799 C CA . SER A 1 101 ? -7.207 -11.998 3.167 1.00 94.00 101 SER A CA 1
ATOM 800 C C . SER A 1 101 ? -6.934 -12.576 4.564 1.00 94.00 101 SER A C 1
ATOM 802 O O . SER A 1 101 ? -7.858 -13.042 5.235 1.00 94.00 101 SER A O 1
ATOM 804 N N . THR A 1 102 ? -5.684 -12.492 5.033 1.00 94.38 102 THR A N 1
ATOM 805 C CA . THR A 1 102 ? -5.271 -12.968 6.362 1.00 94.38 102 THR A CA 1
ATOM 806 C C . THR A 1 102 ? -5.642 -12.001 7.490 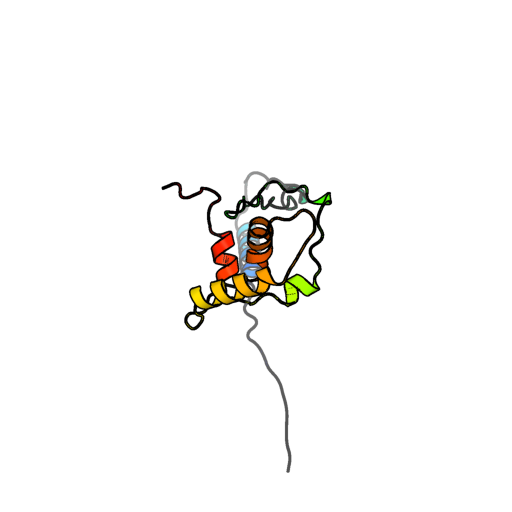1.00 94.38 102 THR A C 1
ATOM 808 O O . THR A 1 102 ? -5.665 -12.381 8.663 1.00 94.38 102 THR A O 1
ATOM 811 N N . PHE A 1 103 ? -5.969 -10.750 7.158 1.00 92.69 103 PHE A N 1
ATOM 812 C CA . PHE A 1 103 ? -6.277 -9.716 8.134 1.00 92.69 103 PHE A CA 1
ATOM 813 C C . PHE A 1 103 ? -7.780 -9.600 8.373 1.00 92.69 103 PHE A C 1
ATOM 815 O O . PHE A 1 103 ? -8.590 -9.550 7.451 1.00 92.69 103 PHE A O 1
ATOM 822 N N . LYS A 1 104 ? -8.156 -9.478 9.647 1.00 89.75 104 LYS A N 1
ATOM 823 C CA . LYS A 1 104 ? -9.513 -9.112 10.063 1.00 89.75 104 LYS A CA 1
ATOM 824 C C . LYS A 1 104 ? -9.434 -7.897 10.973 1.00 89.75 104 LYS A C 1
ATOM 826 O O . LYS A 1 104 ? -8.941 -7.997 12.094 1.00 89.75 104 LYS A O 1
ATOM 831 N N . ILE A 1 105 ? -9.918 -6.759 10.481 1.00 89.44 105 ILE A N 1
ATOM 832 C CA . ILE A 1 105 ? -10.019 -5.515 11.247 1.00 89.44 105 ILE A CA 1
ATOM 833 C C . ILE A 1 105 ? -11.497 -5.235 11.500 1.00 89.44 105 ILE A C 1
ATOM 835 O O . ILE A 1 105 ? -12.321 -5.327 10.591 1.00 89.44 105 ILE A O 1
ATOM 839 N N . GLN A 1 106 ? -11.840 -4.935 12.751 1.00 87.88 106 GLN A N 1
ATOM 840 C CA . GLN A 1 106 ? -13.212 -4.596 13.119 1.00 87.88 106 GLN A CA 1
ATOM 841 C C . GLN A 1 106 ? -13.669 -3.352 12.348 1.00 87.88 106 GLN A C 1
ATOM 843 O O . GLN A 1 106 ? -12.887 -2.426 12.141 1.00 87.88 106 GLN A O 1
ATOM 848 N N . ASN A 1 107 ? -14.938 -3.338 11.936 1.00 86.19 107 ASN A N 1
ATOM 849 C CA . ASN A 1 107 ? -15.579 -2.211 11.245 1.00 86.19 107 ASN A CA 1
ATOM 850 C C . ASN A 1 107 ? -14.973 -1.847 9.874 1.00 86.19 107 ASN A C 1
ATOM 852 O O . ASN A 1 107 ? -15.251 -0.774 9.345 1.00 86.19 107 ASN A O 1
ATOM 856 N N . LEU A 1 108 ? -14.182 -2.742 9.273 1.00 88.00 108 LEU A N 1
ATOM 857 C CA . LEU A 1 108 ? -13.615 -2.576 7.936 1.00 88.00 108 LEU A CA 1
ATOM 858 C C . LEU A 1 108 ? -14.057 -3.724 7.027 1.00 88.00 108 LEU A C 1
ATOM 860 O O . LEU A 1 108 ? -13.843 -4.895 7.342 1.00 88.00 108 LEU A O 1
ATOM 864 N N . SER A 1 109 ? -14.664 -3.395 5.882 1.00 88.81 109 SER A N 1
ATOM 865 C CA . SER A 1 109 ? -14.902 -4.397 4.841 1.00 88.81 109 SER A CA 1
ATOM 866 C C . SER A 1 109 ? -13.573 -4.829 4.219 1.00 88.81 109 SER A C 1
ATOM 868 O O . SER A 1 109 ? -12.605 -4.066 4.200 1.00 88.81 109 SER A O 1
ATOM 870 N N . VAL A 1 110 ? -13.526 -6.049 3.681 1.00 89.75 110 VAL A N 1
ATOM 871 C CA . VAL A 1 110 ? -12.323 -6.588 3.024 1.00 89.75 110 VAL A CA 1
ATOM 872 C C . VAL A 1 110 ? -11.864 -5.679 1.880 1.00 89.75 110 VAL A C 1
ATOM 874 O O . VAL A 1 110 ? -10.671 -5.425 1.732 1.00 89.75 110 VAL A O 1
ATOM 877 N N . ASP A 1 111 ? -12.799 -5.135 1.103 1.00 90.38 111 ASP A N 1
ATOM 878 C CA . ASP A 1 111 ? -12.465 -4.255 -0.018 1.00 90.38 111 ASP A CA 1
ATOM 879 C C . ASP A 1 111 ? -11.979 -2.883 0.452 1.00 90.38 111 ASP A C 1
ATOM 881 O O . ASP A 1 111 ? -10.991 -2.371 -0.071 1.00 90.38 111 ASP A O 1
ATOM 885 N N . ALA A 1 112 ? -12.590 -2.312 1.497 1.00 89.62 112 ALA A N 1
ATOM 886 C CA . ALA A 1 112 ? -12.092 -1.077 2.097 1.00 89.62 112 ALA A CA 1
ATOM 887 C C . ALA A 1 112 ? -10.683 -1.268 2.682 1.00 89.62 112 ALA A C 1
ATOM 889 O O . ALA A 1 112 ? -9.826 -0.404 2.508 1.00 89.62 112 ALA A O 1
ATOM 890 N N . LEU A 1 113 ? -10.414 -2.419 3.308 1.00 92.25 113 LEU A N 1
ATOM 891 C CA . LEU A 1 113 ? -9.092 -2.757 3.826 1.00 92.25 113 LEU A CA 1
ATOM 892 C C . LEU A 1 113 ? -8.048 -2.805 2.704 1.00 92.25 113 LEU A C 1
ATOM 894 O O . LEU A 1 113 ? -7.005 -2.165 2.822 1.00 92.25 113 LEU A O 1
ATOM 898 N N . LYS A 1 114 ? -8.343 -3.500 1.599 1.00 93.94 114 LYS A N 1
ATOM 899 C CA . LYS A 1 114 ? -7.466 -3.548 0.419 1.00 93.94 114 LYS A CA 1
ATOM 900 C C . LYS A 1 114 ? -7.189 -2.147 -0.125 1.00 93.94 114 LYS A C 1
ATOM 902 O O . LYS A 1 114 ? -6.035 -1.803 -0.354 1.00 93.94 114 LYS A O 1
ATOM 907 N N . LEU A 1 115 ? -8.215 -1.309 -0.275 1.00 92.50 115 LEU A N 1
ATOM 908 C CA . LEU A 1 115 ? -8.047 0.060 -0.779 1.00 92.50 115 LEU A CA 1
ATOM 909 C C . LEU A 1 115 ? -7.159 0.917 0.135 1.00 92.50 115 LEU A C 1
ATOM 911 O O . LEU A 1 115 ? -6.342 1.691 -0.361 1.00 92.50 115 LEU A O 1
ATOM 915 N N . ILE A 1 116 ? -7.284 0.767 1.456 1.00 92.06 116 ILE A N 1
ATOM 916 C CA . ILE A 1 116 ? -6.456 1.501 2.422 1.00 92.06 116 ILE A CA 1
ATOM 917 C C . ILE A 1 116 ? -5.013 0.981 2.438 1.00 92.06 116 ILE A C 1
ATOM 919 O O . ILE A 1 116 ? -4.082 1.776 2.562 1.00 92.06 116 ILE A O 1
ATOM 923 N N . LEU A 1 117 ? -4.810 -0.335 2.330 1.00 94.88 117 LEU A N 1
ATOM 924 C CA . LEU A 1 117 ? -3.485 -0.955 2.419 1.00 94.88 117 LEU A CA 1
ATOM 925 C C . LEU A 1 117 ? -2.693 -0.883 1.107 1.00 94.88 117 LEU A C 1
ATOM 927 O O . LEU A 1 117 ? -1.464 -0.853 1.145 1.00 94.88 117 LEU A O 1
ATOM 931 N N . PHE A 1 118 ? -3.360 -0.804 -0.047 1.00 95.50 118 PHE A N 1
ATOM 932 C CA . PHE A 1 118 ? -2.705 -0.837 -1.357 1.00 95.50 118 PHE A CA 1
ATOM 933 C C . PHE A 1 118 ? -1.592 0.216 -1.522 1.00 95.50 118 PHE A C 1
ATOM 935 O O . PHE A 1 118 ? -0.489 -0.170 -1.917 1.00 95.50 118 PHE A O 1
ATOM 942 N N . PRO A 1 119 ? -1.764 1.497 -1.131 1.00 94.25 119 PRO A N 1
ATOM 943 C CA . PRO A 1 119 ? -0.691 2.494 -1.212 1.00 94.25 119 PRO A CA 1
ATOM 944 C C . PRO A 1 119 ? 0.570 2.148 -0.412 1.00 94.25 119 PRO A C 1
ATOM 946 O O . PRO A 1 119 ? 1.654 2.625 -0.742 1.00 94.25 119 PRO A O 1
ATOM 949 N N . PHE A 1 120 ? 0.451 1.344 0.648 1.00 95.81 120 PHE A N 1
ATOM 950 C CA . PHE A 1 120 ? 1.597 0.926 1.458 1.00 95.81 120 PHE A CA 1
ATOM 951 C C . PHE A 1 120 ? 2.422 -0.173 0.785 1.00 95.81 120 PHE A C 1
ATOM 953 O O . PHE A 1 120 ? 3.628 -0.263 1.044 1.00 95.81 120 PHE A O 1
ATOM 960 N N . SER A 1 121 ? 1.789 -0.943 -0.106 1.00 97.56 121 SER A N 1
ATOM 961 C CA . SER A 1 121 ? 2.445 -1.949 -0.944 1.00 97.56 121 SER A CA 1
ATOM 962 C C . SER A 1 121 ? 3.294 -1.328 -2.061 1.00 97.56 121 SER A C 1
ATOM 964 O O . SER A 1 121 ? 4.178 -1.981 -2.598 1.00 97.56 121 SER A O 1
ATOM 966 N N . LEU A 1 122 ? 3.082 -0.050 -2.396 1.00 97.38 122 LEU A N 1
ATOM 967 C CA . LEU A 1 122 ? 3.809 0.635 -3.465 1.00 97.38 122 LEU A CA 1
ATOM 968 C C . LEU A 1 122 ? 5.019 1.404 -2.930 1.00 97.38 122 LEU A C 1
ATOM 970 O O . LEU A 1 122 ? 4.933 2.119 -1.925 1.00 97.38 122 LEU A O 1
ATOM 974 N N . LYS A 1 123 ? 6.138 1.311 -3.647 1.00 96.81 123 LYS A N 1
ATOM 975 C CA . LYS A 1 123 ? 7.395 2.022 -3.387 1.00 96.81 123 LYS A CA 1
ATOM 976 C C . LYS A 1 123 ? 7.818 2.819 -4.622 1.00 96.81 123 LYS A C 1
ATOM 978 O O . LYS A 1 123 ? 7.280 2.629 -5.710 1.00 96.81 123 LYS A O 1
ATOM 983 N N . ASP A 1 124 ? 8.748 3.748 -4.428 1.00 96.25 124 ASP A N 1
ATOM 984 C CA . ASP A 1 124 ? 9.466 4.484 -5.474 1.00 96.25 124 ASP A CA 1
ATOM 985 C C . ASP A 1 124 ? 8.604 4.906 -6.675 1.00 96.25 124 ASP A C 1
ATOM 987 O O . ASP A 1 124 ? 7.683 5.716 -6.523 1.00 96.25 124 ASP A O 1
ATOM 991 N N . ARG A 1 125 ? 8.888 4.368 -7.869 1.00 94.56 125 ARG A N 1
ATOM 992 C CA . ARG A 1 125 ? 8.221 4.760 -9.117 1.00 94.56 125 ARG A CA 1
ATOM 993 C C . ARG A 1 125 ? 6.744 4.403 -9.105 1.00 94.56 125 ARG A C 1
ATOM 995 O O . ARG A 1 125 ? 5.933 5.205 -9.558 1.00 94.56 125 ARG A O 1
ATOM 1002 N N . ALA A 1 126 ? 6.379 3.250 -8.549 1.00 95.69 126 ALA A N 1
ATOM 1003 C CA . ALA A 1 126 ? 4.980 2.853 -8.437 1.00 95.69 126 ALA A CA 1
ATOM 1004 C C . ALA A 1 126 ? 4.187 3.810 -7.534 1.00 95.69 126 ALA A C 1
ATOM 1006 O O . ALA A 1 126 ? 3.064 4.202 -7.857 1.00 95.69 126 ALA A O 1
ATOM 1007 N N . LYS A 1 127 ? 4.790 4.248 -6.423 1.00 93.19 127 LYS A N 1
ATOM 1008 C CA . LYS A 1 127 ? 4.162 5.219 -5.520 1.00 93.19 127 LYS A CA 1
ATOM 1009 C C . LYS A 1 127 ? 4.029 6.598 -6.169 1.00 93.19 127 LYS A C 1
ATOM 1011 O O . LYS A 1 127 ? 2.987 7.236 -6.041 1.00 93.19 127 LYS A O 1
ATOM 1016 N N . GLN A 1 128 ? 5.056 7.044 -6.892 1.00 91.50 128 GLN A N 1
ATOM 1017 C CA . GLN A 1 128 ? 5.006 8.288 -7.667 1.00 91.50 128 GLN A CA 1
ATOM 1018 C C . GLN A 1 128 ? 3.924 8.240 -8.749 1.00 91.50 128 GLN A C 1
ATOM 1020 O O . GLN A 1 128 ? 3.180 9.206 -8.896 1.00 91.50 128 GLN A O 1
ATOM 1025 N N . TRP A 1 129 ? 3.792 7.110 -9.451 1.00 90.00 129 TRP A N 1
ATOM 1026 C CA . TRP A 1 129 ? 2.757 6.910 -10.461 1.00 90.00 129 TRP A CA 1
ATOM 1027 C C . TRP A 1 129 ? 1.354 7.099 -9.875 1.00 90.00 129 TRP A C 1
ATOM 1029 O O . TRP A 1 129 ? 0.605 7.926 -10.388 1.00 90.00 129 TRP A O 1
ATOM 1039 N N . VAL A 1 130 ? 1.022 6.452 -8.751 1.00 88.00 130 VAL A N 1
ATOM 1040 C CA . VAL A 1 130 ? -0.289 6.643 -8.096 1.00 88.00 130 VAL A CA 1
ATOM 1041 C C . VAL A 1 130 ? -0.532 8.096 -7.688 1.00 88.00 130 VAL A C 1
ATOM 1043 O O . VAL A 1 130 ? -1.642 8.595 -7.839 1.00 88.00 130 VAL A O 1
ATOM 1046 N N . HIS A 1 131 ? 0.490 8.804 -7.207 1.00 84.88 131 HIS A N 1
ATOM 1047 C CA . HIS A 1 131 ? 0.360 10.222 -6.860 1.00 84.88 131 HIS A CA 1
ATOM 1048 C C . HIS A 1 131 ? 0.235 11.150 -8.076 1.00 84.88 131 HIS A C 1
ATOM 1050 O O . HIS A 1 131 ? -0.230 12.277 -7.916 1.00 84.88 131 HIS A O 1
ATOM 1056 N N . SER A 1 132 ? 0.643 10.693 -9.264 1.00 84.50 132 SER A N 1
ATOM 1057 C CA . SER A 1 132 ? 0.471 11.425 -10.523 1.00 84.50 132 SER A CA 1
ATOM 1058 C C . SER A 1 132 ? -0.904 11.229 -11.161 1.00 84.50 132 SER A C 1
ATOM 1060 O O . SER A 1 132 ? -1.253 11.975 -12.071 1.00 84.50 132 SER A O 1
ATOM 1062 N N . LEU A 1 133 ? -1.681 10.240 -10.706 1.00 84.12 133 LEU A N 1
ATOM 1063 C CA . LEU A 1 133 ? -3.034 10.024 -11.202 1.00 84.12 133 LEU A CA 1
ATOM 1064 C C . LEU A 1 133 ? -3.942 11.152 -10.710 1.00 84.12 133 LEU A C 1
ATOM 1066 O O . LEU A 1 133 ? -4.109 11.355 -9.504 1.00 84.12 133 LEU A O 1
ATOM 1070 N N . ASP A 1 134 ? -4.556 11.864 -11.652 1.00 69.06 134 ASP A N 1
ATOM 1071 C CA . ASP A 1 134 ? -5.574 12.853 -11.333 1.00 69.06 134 ASP A CA 1
ATOM 1072 C C . ASP A 1 134 ? -6.750 12.194 -10.596 1.00 69.06 134 ASP A C 1
ATOM 1074 O O . ASP A 1 134 ? -7.139 11.052 -10.838 1.00 69.06 134 ASP A O 1
ATOM 1078 N N . SER A 1 135 ? -7.381 12.954 -9.703 1.00 63.88 135 SER A N 1
ATOM 1079 C CA . SER A 1 135 ? -8.583 12.539 -8.959 1.00 63.88 135 SER A CA 1
ATOM 1080 C C . SER A 1 135 ? -9.840 12.392 -9.824 1.00 63.88 135 SER A C 1
ATOM 1082 O O . SER A 1 135 ? -10.929 12.125 -9.298 1.00 63.88 135 SER A O 1
ATOM 1084 N N . ILE A 1 136 ? -9.700 12.582 -11.135 1.00 55.06 136 ILE A N 1
ATOM 1085 C CA . ILE A 1 136 ? -10.760 12.465 -12.123 1.00 55.06 136 ILE A CA 1
ATOM 1086 C C . ILE A 1 136 ? -10.796 11.004 -12.571 1.00 55.06 136 ILE A C 1
ATOM 1088 O O . ILE A 1 136 ? -10.024 10.546 -13.405 1.00 55.06 136 ILE A O 1
ATO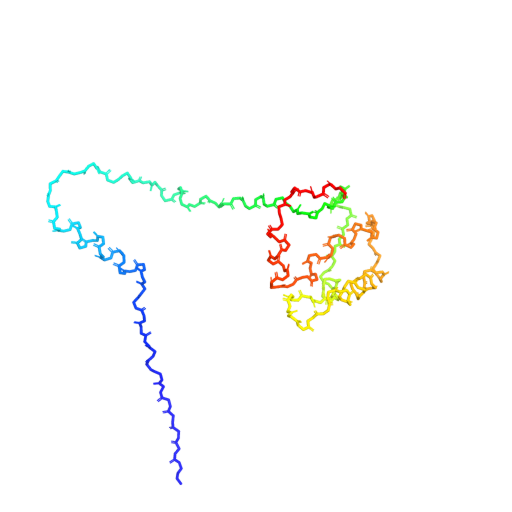M 1092 N N . ILE A 1 137 ? -11.701 10.281 -11.923 1.00 55.22 137 ILE A N 1
ATOM 1093 C CA . ILE A 1 137 ? -12.166 8.936 -12.249 1.00 55.22 137 ILE A CA 1
ATOM 1094 C C . ILE A 1 137 ? -12.308 8.774 -13.770 1.00 55.22 137 ILE A C 1
ATOM 1096 O O . ILE A 1 137 ? -12.989 9.572 -14.415 1.00 55.22 137 ILE A O 1
ATOM 1100 N N . ILE A 1 138 ? -11.722 7.711 -14.330 1.00 44.19 138 ILE A N 1
ATOM 1101 C CA . ILE A 1 138 ? -12.113 7.229 -15.656 1.00 44.19 138 ILE A CA 1
ATOM 1102 C C . ILE A 1 138 ? -13.445 6.507 -15.463 1.00 44.19 138 ILE A C 1
ATOM 1104 O O . ILE A 1 138 ? -13.493 5.377 -14.985 1.00 44.19 138 ILE A O 1
ATOM 1108 N N . THR A 1 139 ? -14.533 7.202 -15.768 1.00 39.97 139 THR A N 1
ATOM 1109 C CA . THR A 1 139 ? -15.842 6.580 -15.942 1.00 39.97 139 THR A CA 1
ATOM 1110 C C . THR A 1 139 ? -15.925 6.131 -17.394 1.00 39.97 139 THR A C 1
ATOM 1112 O O . THR A 1 139 ? -16.071 6.983 -18.266 1.00 39.97 139 THR A O 1
ATOM 1115 N N . THR A 1 140 ? -15.807 4.831 -17.661 1.00 38.94 140 THR A N 1
ATOM 1116 C CA . THR A 1 140 ? -16.483 4.143 -18.775 1.00 38.94 140 THR A CA 1
ATOM 1117 C C . THR A 1 140 ? -16.293 2.639 -18.684 1.00 38.94 140 THR A C 1
ATOM 1119 O O . THR A 1 140 ? -15.258 2.200 -18.139 1.00 38.94 140 THR A O 1
#

Sequence (140 aa):
MLGRRSLDAEVVTCDLEIEITLAGIRANNRMGENYDAPQRRPLIKHFTPRAYTTASCIRVPTVQAAQYEIKSSIIQMLPSFYGLANEEPYKHLDEFIETCSTFKIQNLSVDALKLILFPFSLKDRAKQWVHSLDSIIITT

Secondary structure (DSSP, 8-state):
---------------HHHHHHHHHHHHHTT--S---------GGGG----------SS------GGG----HHHHHTS--B---TTS-HHHHHHHHHHHHHT---TT--HHHHHHHHHHHHB-HHHHHHHHHS-S-----

Radius of gyration: 26.35 Å; Cα contacts (8 Å, |Δi|>4): 86; chains: 1; bounding box: 73×69×34 Å

Solvent-accessible surface area (backbone atoms only — not comparable to full-atom values): 9318 Å² total; per-residue (Å²): 134,89,80,91,84,90,80,87,84,76,81,80,72,77,55,68,69,57,53,53,52,51,50,54,54,58,53,59,76,72,58,83,82,90,75,82,77,79,80,82,70,62,70,68,76,76,66,61,76,79,78,83,78,70,57,61,58,71,80,64,70,96,60,67,72,92,59,53,80,86,54,68,69,61,64,70,67,48,58,79,42,47,67,52,95,87,59,58,70,67,60,52,49,51,53,40,52,56,55,52,69,76,61,84,55,65,89,52,54,73,66,49,48,46,60,67,49,49,67,72,25,36,32,71,56,37,39,51,51,56,72,66,41,62,57,71,75,87,84,128